Protein AF-A0AAP0P4Z5-F1 (afdb_monomer_lite)

Secondary structure (DSSP, 8-state):
--PPPTT--HHHHHHHHTSGGGSS---SHHHHHHHHHHHHHHHHHHHHHHHHHHHT-TT--HHHHHHHHHHHHHHHHHHHHHHHHHHHHHHT-HHHHHHHHHHHHHHHHHHHHHHHHHHHHTTS---SSSSSSS---

Sequence (137 aa):
MVQGDPQLHYNFCILALEGPASKNHVKDLQGLGLIAANLIKANASGTLSHIEKLLKQKRLEPFYKGCLLDCQELYLGAIDKVRNTIDAFNSKDYFSTNIQGSAVMDDSVTCEDGFKEKKVVASDGPDKYLVITKSRL

pLDDT: mean 83.54, std 19.25, range [34.53, 98.75]

Structure (mmCIF, N/CA/C/O backbone):
data_AF-A0AAP0P4Z5-F1
#
_entry.id   AF-A0AAP0P4Z5-F1
#
loop_
_atom_site.group_PDB
_atom_site.id
_atom_site.type_symbol
_atom_site.label_atom_id
_atom_site.label_alt_id
_atom_site.label_comp_id
_atom_site.label_asym_id
_atom_site.label_entity_id
_atom_site.label_seq_id
_atom_site.pdbx_PDB_ins_code
_atom_site.Cartn_x
_atom_site.Cartn_y
_atom_site.Cartn_z
_atom_site.occupancy
_atom_site.B_iso_or_equiv
_atom_site.auth_seq_id
_atom_site.auth_comp_id
_atom_site.auth_asym_id
_atom_site.auth_atom_id
_atom_site.pdbx_PDB_model_num
ATOM 1 N N . MET A 1 1 ? -3.418 25.019 -20.943 1.00 34.53 1 MET A N 1
ATOM 2 C CA . MET A 1 1 ? -2.668 25.065 -19.673 1.00 34.53 1 MET A CA 1
ATOM 3 C C . MET A 1 1 ? -3.012 23.785 -18.938 1.00 34.53 1 MET A C 1
ATOM 5 O O . MET A 1 1 ? -4.175 23.622 -18.602 1.00 34.53 1 MET A O 1
ATOM 9 N N . VAL A 1 2 ? -2.081 22.837 -18.808 1.00 43.41 2 VAL A N 1
ATOM 10 C CA . VAL A 1 2 ? -2.326 21.666 -17.953 1.00 43.41 2 VAL A CA 1
ATOM 11 C C . VAL A 1 2 ? -2.257 22.185 -16.526 1.00 43.41 2 VAL A C 1
ATOM 13 O O . VAL A 1 2 ? -1.201 22.610 -16.065 1.00 43.41 2 VAL A O 1
ATOM 16 N N . GLN A 1 3 ? -3.416 22.279 -15.889 1.00 47.91 3 GLN A N 1
ATOM 17 C CA . GLN A 1 3 ? -3.519 22.554 -14.466 1.00 47.91 3 GLN A CA 1
ATOM 18 C C . GLN A 1 3 ? -2.796 21.400 -13.760 1.00 47.91 3 GLN A C 1
ATOM 20 O O . GLN A 1 3 ? -3.085 20.240 -14.047 1.00 47.91 3 GLN A O 1
ATOM 25 N N . GLY A 1 4 ? -1.781 21.706 -12.947 1.00 57.25 4 GLY A N 1
ATOM 26 C CA . GLY A 1 4 ? -1.056 20.676 -12.204 1.00 57.25 4 GLY A CA 1
ATOM 27 C C . GLY A 1 4 ? -2.022 19.898 -11.316 1.00 57.25 4 GLY A C 1
ATOM 28 O O . GLY A 1 4 ? -2.960 20.486 -10.777 1.00 57.25 4 GLY A O 1
ATOM 29 N N . ASP A 1 5 ? -1.811 18.590 -11.195 1.00 61.34 5 ASP A N 1
ATOM 30 C CA . ASP A 1 5 ? -2.617 17.748 -10.317 1.00 61.34 5 ASP A CA 1
ATOM 31 C C . ASP A 1 5 ? -2.465 18.246 -8.865 1.00 61.34 5 ASP A C 1
ATOM 33 O O . ASP A 1 5 ? -1.344 18.250 -8.346 1.00 61.34 5 ASP A O 1
ATOM 37 N N . PRO A 1 6 ? -3.546 18.699 -8.199 1.00 70.19 6 PRO A N 1
ATOM 38 C CA . PRO A 1 6 ? -3.479 19.177 -6.820 1.00 70.19 6 PRO A CA 1
ATOM 39 C C . PRO A 1 6 ? -3.046 18.092 -5.822 1.00 70.19 6 PRO A C 1
ATOM 41 O O . PRO A 1 6 ? -2.651 18.434 -4.709 1.00 70.19 6 PRO A O 1
ATOM 44 N N . GLN A 1 7 ? -3.093 16.812 -6.203 1.00 67.00 7 GLN A N 1
ATOM 45 C CA . GLN A 1 7 ? -2.602 15.686 -5.406 1.00 67.00 7 GLN A CA 1
ATOM 46 C C . GLN A 1 7 ? -1.094 15.435 -5.605 1.00 67.00 7 GLN A C 1
ATOM 48 O O . GLN A 1 7 ? -0.474 14.697 -4.836 1.00 67.00 7 GLN A O 1
ATOM 53 N N . LEU A 1 8 ? -0.466 16.070 -6.603 1.00 75.75 8 LEU A N 1
ATOM 54 C CA . LEU A 1 8 ? 0.949 15.894 -6.912 1.00 75.75 8 LEU A CA 1
ATOM 55 C C . LEU A 1 8 ? 1.825 16.908 -6.164 1.00 75.75 8 LEU A C 1
ATOM 57 O O . LEU A 1 8 ? 2.057 18.039 -6.594 1.00 75.75 8 LEU A O 1
ATOM 61 N N . HIS A 1 9 ? 2.407 16.461 -5.054 1.00 86.44 9 HIS A N 1
ATOM 62 C CA . HIS A 1 9 ? 3.336 17.259 -4.258 1.00 86.44 9 HIS A CA 1
ATOM 63 C C . HIS A 1 9 ? 4.785 17.101 -4.749 1.00 86.44 9 HIS A C 1
ATOM 65 O O . HIS A 1 9 ? 5.529 16.248 -4.266 1.00 86.44 9 HIS A O 1
ATOM 71 N N . TYR A 1 10 ? 5.218 17.954 -5.686 1.00 85.62 10 TYR A N 1
ATOM 72 C CA . TYR A 1 10 ? 6.549 17.856 -6.315 1.00 85.62 10 TYR A CA 1
ATOM 73 C C . TYR A 1 10 ? 7.711 17.820 -5.307 1.00 85.62 10 TYR A C 1
ATOM 75 O O . TYR A 1 10 ? 8.555 16.931 -5.367 1.00 85.62 10 TYR A O 1
ATOM 83 N N . ASN A 1 11 ? 7.730 18.732 -4.330 1.00 88.31 11 ASN A N 1
ATOM 84 C CA . ASN A 1 11 ? 8.800 18.770 -3.324 1.00 88.31 11 ASN A CA 1
ATOM 85 C C . ASN A 1 11 ? 8.834 17.500 -2.466 1.00 88.31 11 ASN A C 1
ATOM 87 O O . ASN A 1 11 ? 9.908 17.019 -2.118 1.00 88.31 11 ASN A O 1
ATOM 91 N N . PHE A 1 12 ? 7.663 16.942 -2.146 1.00 88.31 12 PHE A N 1
ATOM 92 C CA . PHE A 1 12 ? 7.578 15.670 -1.437 1.00 88.31 12 PHE A CA 1
ATOM 93 C C . PHE A 1 12 ? 8.134 14.527 -2.292 1.00 88.31 12 PHE A C 1
ATOM 95 O O . PHE A 1 12 ? 8.908 13.722 -1.785 1.00 88.31 12 PHE A O 1
ATOM 102 N N . CYS A 1 13 ? 7.804 14.494 -3.588 1.00 88.69 13 CYS A N 1
ATOM 103 C CA . CYS A 1 13 ? 8.323 13.504 -4.531 1.00 88.69 13 CYS A CA 1
ATOM 104 C C . CYS A 1 13 ? 9.858 13.519 -4.576 1.00 88.69 13 CYS A C 1
ATOM 106 O O . CYS A 1 13 ? 10.481 12.475 -4.399 1.00 88.69 13 CYS A O 1
ATOM 108 N N . ILE A 1 14 ? 10.468 14.700 -4.719 1.00 87.38 14 ILE A N 1
ATOM 109 C CA . ILE A 1 14 ? 11.929 14.843 -4.722 1.00 87.38 14 ILE A CA 1
ATOM 110 C C . ILE A 1 14 ? 12.532 14.363 -3.399 1.00 87.38 14 ILE A C 1
ATOM 112 O O . ILE A 1 14 ? 13.398 13.496 -3.409 1.00 87.38 14 ILE A O 1
ATOM 116 N N . LEU A 1 15 ? 12.030 14.835 -2.254 1.00 88.19 15 LEU A N 1
ATOM 117 C CA . LEU A 1 15 ? 12.558 14.431 -0.945 1.00 88.19 15 LEU A CA 1
ATOM 118 C C . LEU A 1 15 ? 12.426 12.924 -0.686 1.00 88.19 15 LEU A C 1
ATOM 120 O O . LEU A 1 15 ? 13.331 12.311 -0.119 1.00 88.19 15 LEU A O 1
ATOM 124 N N . ALA A 1 16 ? 11.310 12.322 -1.095 1.00 87.38 16 ALA A N 1
ATOM 125 C CA . ALA A 1 16 ? 11.082 10.890 -0.961 1.00 87.38 16 ALA A CA 1
ATOM 126 C C . ALA A 1 16 ? 12.051 10.090 -1.847 1.00 87.38 16 ALA A C 1
ATOM 128 O O . ALA A 1 16 ? 12.648 9.113 -1.390 1.00 87.38 16 ALA A O 1
ATOM 129 N N . LEU A 1 17 ? 12.240 10.527 -3.096 1.00 85.75 17 LEU A N 1
ATOM 130 C CA . LEU A 1 17 ? 13.080 9.847 -4.077 1.00 85.75 17 LEU A CA 1
ATOM 131 C C . LEU A 1 17 ? 14.572 10.133 -3.923 1.00 85.75 17 LEU A C 1
ATOM 133 O O . LEU A 1 17 ? 15.348 9.333 -4.411 1.00 85.75 17 LEU A O 1
ATOM 137 N N . GLU A 1 18 ? 15.009 11.196 -3.251 1.00 81.88 18 GLU A N 1
ATOM 138 C CA . GLU A 1 18 ? 16.428 11.496 -2.966 1.00 81.88 18 GLU A CA 1
ATOM 139 C C . GLU A 1 18 ? 16.913 10.914 -1.623 1.00 81.88 18 GLU A C 1
ATOM 141 O O . GLU A 1 18 ? 18.059 11.107 -1.204 1.00 81.88 18 GLU A O 1
ATOM 146 N N . GLY A 1 19 ? 16.039 10.184 -0.924 1.00 71.75 19 GLY A N 1
ATOM 147 C CA . GLY A 1 19 ? 16.349 9.548 0.348 1.00 71.75 19 GLY A CA 1
ATOM 148 C C . GLY A 1 19 ? 17.438 8.462 0.262 1.00 71.75 19 GLY A C 1
ATOM 149 O O . GLY A 1 19 ? 17.923 8.100 -0.807 1.00 71.75 19 GLY A O 1
ATOM 150 N N . PRO A 1 20 ? 17.823 7.853 1.400 1.00 65.25 20 PRO A N 1
ATOM 151 C CA . PRO A 1 20 ? 18.871 6.827 1.453 1.00 65.25 20 PRO A CA 1
ATOM 152 C C . PRO A 1 20 ? 18.684 5.666 0.464 1.00 65.25 20 PRO A C 1
ATOM 154 O O . PRO A 1 20 ? 19.672 5.079 0.030 1.00 65.25 20 PRO A O 1
ATOM 157 N N . ALA A 1 21 ? 17.433 5.368 0.098 1.00 62.16 21 ALA A N 1
ATOM 158 C CA . ALA A 1 21 ? 17.055 4.319 -0.842 1.00 62.16 21 ALA A CA 1
ATOM 159 C C . ALA A 1 21 ? 17.503 4.572 -2.297 1.00 62.16 21 ALA A C 1
ATOM 161 O O . ALA A 1 21 ? 17.581 3.618 -3.065 1.00 62.16 21 ALA A O 1
ATOM 162 N N . SER A 1 22 ? 17.827 5.812 -2.680 1.00 61.59 22 SER A N 1
ATOM 163 C CA . SER A 1 22 ? 18.235 6.183 -4.047 1.00 61.59 22 SER A CA 1
ATOM 164 C C . SER A 1 22 ? 19.693 6.614 -4.182 1.00 61.59 22 SER A C 1
ATOM 166 O O . SER A 1 22 ? 20.151 6.897 -5.290 1.00 61.59 22 SER A O 1
ATOM 168 N N . LYS A 1 23 ? 20.452 6.618 -3.076 1.00 61.78 23 LYS A N 1
ATOM 169 C CA . LYS A 1 23 ? 21.858 7.065 -3.030 1.00 61.78 23 LYS A CA 1
ATOM 170 C C . LYS A 1 23 ? 22.792 6.311 -3.985 1.00 61.78 23 LYS A C 1
ATOM 172 O O . LYS A 1 23 ? 23.884 6.793 -4.261 1.00 61.78 23 LYS A O 1
ATOM 177 N N . ASN A 1 24 ? 22.362 5.166 -4.517 1.00 57.06 24 ASN A N 1
ATOM 178 C CA . ASN A 1 24 ? 23.079 4.412 -5.535 1.00 57.06 24 ASN A CA 1
ATOM 179 C C . ASN A 1 24 ? 22.332 4.499 -6.872 1.00 57.06 24 ASN A C 1
ATOM 181 O O . ASN A 1 24 ? 21.408 3.728 -7.107 1.00 57.06 24 ASN A O 1
ATOM 185 N N . HIS A 1 25 ? 22.752 5.444 -7.721 1.00 60.69 25 HIS A N 1
ATOM 186 C CA . HIS A 1 25 ? 22.477 5.554 -9.160 1.00 60.69 25 HIS A CA 1
ATOM 187 C C . HIS A 1 25 ? 21.296 4.731 -9.685 1.00 60.69 25 HIS A C 1
ATOM 189 O O . HIS A 1 25 ? 21.475 3.679 -10.303 1.00 60.69 25 HIS A O 1
ATOM 195 N N . VAL A 1 26 ? 20.091 5.259 -9.502 1.00 70.31 26 VAL A N 1
ATOM 196 C CA . VAL A 1 26 ? 18.943 4.828 -10.293 1.00 70.31 26 VAL A CA 1
ATOM 197 C C . VAL A 1 26 ? 19.217 5.214 -11.744 1.00 70.31 26 VAL A C 1
ATOM 199 O O . VAL A 1 26 ? 19.403 6.391 -12.045 1.00 70.31 26 VAL A O 1
ATOM 202 N N . LYS A 1 27 ? 19.334 4.224 -12.632 1.00 72.75 27 LYS A N 1
ATOM 203 C CA . LYS A 1 27 ? 19.771 4.447 -14.023 1.00 72.75 27 LYS A CA 1
ATOM 204 C C . LYS A 1 27 ? 18.610 4.632 -15.000 1.00 72.75 27 LYS A C 1
ATOM 206 O O . LYS A 1 27 ? 18.841 5.086 -16.116 1.00 72.75 27 LYS A O 1
ATOM 211 N N . ASP A 1 28 ? 17.389 4.282 -14.595 1.00 85.38 28 ASP A N 1
ATOM 212 C CA . ASP A 1 28 ? 16.203 4.280 -15.449 1.00 85.38 28 ASP A CA 1
ATOM 213 C C . ASP A 1 28 ? 14.897 4.546 -14.673 1.00 85.38 28 ASP A C 1
ATOM 215 O O . ASP A 1 28 ? 14.843 4.545 -13.441 1.00 85.38 28 ASP A O 1
ATOM 219 N N . LEU A 1 29 ? 13.817 4.796 -15.421 1.00 87.94 29 LEU A N 1
ATOM 220 C CA . LEU A 1 29 ? 12.481 5.052 -14.867 1.00 87.94 29 LEU A CA 1
ATOM 221 C C . LEU A 1 29 ? 11.925 3.850 -14.091 1.00 87.94 29 LEU A C 1
ATOM 223 O O . LEU A 1 29 ? 11.167 4.031 -13.140 1.00 87.94 29 LEU A O 1
ATOM 227 N N . GLN A 1 30 ? 12.313 2.631 -14.474 1.00 88.56 30 GLN A N 1
ATOM 228 C CA . GLN A 1 30 ? 11.879 1.408 -13.805 1.00 88.56 30 GLN A CA 1
ATOM 229 C C . GLN A 1 30 ? 12.420 1.356 -12.370 1.00 88.56 30 GLN A C 1
ATOM 231 O O . GLN A 1 30 ? 11.661 1.109 -11.433 1.00 88.56 30 GLN A O 1
ATOM 236 N N . GLY A 1 31 ? 13.705 1.661 -12.176 1.00 88.62 31 GLY A N 1
ATOM 237 C CA . GLY A 1 31 ? 14.309 1.745 -10.852 1.00 88.62 31 GLY A CA 1
ATOM 238 C C . GLY A 1 31 ? 13.677 2.833 -9.978 1.00 88.62 31 GLY A C 1
ATOM 239 O O . GLY A 1 31 ? 13.456 2.598 -8.789 1.00 88.62 31 GLY A O 1
ATOM 240 N N . LEU A 1 32 ? 13.312 3.987 -10.555 1.00 89.19 32 LEU A N 1
ATOM 241 C CA . LEU A 1 32 ? 12.598 5.042 -9.820 1.00 89.19 32 LEU A CA 1
ATOM 242 C C . LEU A 1 32 ? 11.212 4.562 -9.372 1.00 89.19 32 LEU A C 1
ATOM 244 O O . LEU A 1 32 ? 10.843 4.749 -8.212 1.00 89.19 32 LEU A O 1
ATOM 248 N N . GLY A 1 33 ? 10.473 3.894 -10.263 1.00 90.88 33 GLY A N 1
ATOM 249 C CA . GLY A 1 33 ? 9.166 3.313 -9.955 1.00 90.88 33 GLY A CA 1
ATOM 250 C C . GLY A 1 33 ? 9.228 2.265 -8.842 1.00 90.88 33 GLY A C 1
ATOM 251 O O . GLY A 1 33 ? 8.406 2.283 -7.927 1.00 90.88 33 GLY A O 1
ATOM 252 N N . LEU A 1 34 ? 10.249 1.404 -8.852 1.00 92.00 34 LEU A N 1
ATOM 253 C CA . LEU A 1 34 ? 10.469 0.409 -7.799 1.00 92.00 34 LEU A CA 1
ATOM 254 C C . LEU A 1 34 ? 10.822 1.045 -6.448 1.00 92.00 34 LEU A C 1
ATOM 256 O O . LEU A 1 34 ? 10.349 0.576 -5.411 1.00 92.00 34 LEU A O 1
ATOM 260 N N . ILE A 1 35 ? 11.625 2.112 -6.428 1.00 91.25 35 ILE A N 1
ATOM 261 C CA . ILE A 1 35 ? 11.905 2.858 -5.191 1.00 91.25 35 ILE A CA 1
ATOM 262 C C . ILE A 1 35 ? 10.616 3.469 -4.644 1.00 91.25 35 ILE A C 1
ATOM 264 O O . ILE A 1 35 ? 10.313 3.281 -3.465 1.00 91.25 35 ILE A O 1
ATOM 268 N N . ALA A 1 36 ? 9.827 4.126 -5.498 1.00 92.62 36 ALA A N 1
ATOM 269 C CA . ALA A 1 36 ? 8.541 4.692 -5.109 1.00 92.62 36 ALA A CA 1
ATOM 270 C C . ALA A 1 36 ? 7.600 3.619 -4.537 1.00 92.62 36 ALA A C 1
ATOM 272 O O . ALA A 1 36 ? 7.076 3.786 -3.437 1.00 92.62 36 ALA A O 1
ATOM 273 N N . ALA A 1 37 ? 7.448 2.477 -5.214 1.00 94.94 37 ALA A N 1
ATOM 274 C CA . ALA A 1 37 ? 6.599 1.381 -4.748 1.00 94.94 37 ALA A CA 1
ATOM 275 C C . ALA A 1 37 ? 7.050 0.829 -3.382 1.00 94.94 37 ALA A C 1
ATOM 277 O O . ALA A 1 37 ? 6.224 0.575 -2.504 1.00 94.94 37 ALA A O 1
ATOM 278 N N . ASN A 1 38 ? 8.359 0.703 -3.147 1.00 94.31 38 ASN A N 1
ATOM 279 C CA . ASN A 1 38 ? 8.880 0.271 -1.848 1.00 94.31 38 ASN A CA 1
ATOM 280 C C . ASN A 1 38 ? 8.634 1.300 -0.734 1.00 94.31 38 ASN A C 1
ATOM 282 O O . ASN A 1 38 ? 8.291 0.913 0.386 1.00 94.31 38 ASN A O 1
ATOM 286 N N . LEU A 1 39 ? 8.765 2.596 -1.029 1.00 94.56 39 LEU A N 1
ATOM 287 C CA . LEU A 1 39 ? 8.425 3.665 -0.084 1.00 94.56 39 LEU A CA 1
ATOM 288 C C . LEU A 1 39 ? 6.936 3.629 0.275 1.00 94.56 39 LEU A C 1
ATOM 290 O O . LEU A 1 39 ? 6.591 3.688 1.456 1.00 94.56 39 LEU A O 1
ATOM 294 N N . ILE A 1 40 ? 6.063 3.454 -0.721 1.00 95.81 40 ILE A N 1
ATOM 295 C CA . ILE A 1 40 ? 4.617 3.319 -0.513 1.00 95.81 40 ILE A CA 1
ATOM 296 C C . ILE A 1 40 ? 4.322 2.103 0.372 1.00 95.81 40 ILE A C 1
ATOM 298 O O . ILE A 1 40 ? 3.586 2.230 1.347 1.00 95.81 40 ILE A O 1
ATOM 302 N N . LYS A 1 41 ? 4.944 0.945 0.110 1.00 97.56 41 LYS A N 1
ATOM 303 C CA . LYS A 1 41 ? 4.775 -0.270 0.928 1.00 97.56 41 LYS A CA 1
ATOM 304 C C . LYS A 1 41 ? 5.146 -0.038 2.391 1.00 97.56 41 LYS A C 1
ATOM 306 O O . LYS A 1 41 ? 4.418 -0.465 3.291 1.00 97.56 41 LYS A O 1
ATOM 311 N N . ALA A 1 42 ? 6.286 0.615 2.625 1.00 96.75 42 ALA A N 1
ATOM 312 C CA . ALA A 1 42 ? 6.762 0.935 3.964 1.00 96.75 42 ALA A CA 1
ATOM 313 C C . ALA A 1 42 ? 5.794 1.885 4.681 1.00 96.75 42 ALA A C 1
ATOM 315 O O . ALA A 1 42 ? 5.430 1.630 5.830 1.00 96.75 42 ALA A O 1
ATOM 316 N N . ASN A 1 43 ? 5.324 2.925 3.988 1.00 96.62 43 ASN A N 1
ATOM 317 C CA . ASN A 1 43 ? 4.369 3.876 4.543 1.00 96.62 43 ASN A CA 1
ATOM 318 C C . ASN A 1 43 ? 3.016 3.213 4.849 1.00 96.62 43 ASN A C 1
ATOM 320 O O . ASN A 1 43 ? 2.518 3.342 5.960 1.00 96.62 43 ASN A O 1
ATOM 324 N N . ALA A 1 44 ? 2.470 2.418 3.922 1.00 98.12 44 ALA A N 1
ATOM 325 C CA . ALA A 1 44 ? 1.217 1.685 4.112 1.00 98.12 44 ALA A CA 1
ATOM 326 C C . ALA A 1 44 ? 1.286 0.719 5.307 1.00 98.12 44 ALA A C 1
ATOM 328 O O . ALA A 1 44 ? 0.378 0.681 6.134 1.00 98.12 44 ALA A O 1
ATOM 329 N N . SER A 1 45 ? 2.403 -0.001 5.459 1.00 98.44 45 SER A N 1
ATOM 330 C CA . SER A 1 45 ? 2.635 -0.884 6.613 1.00 98.44 45 SER A CA 1
ATOM 331 C C . SER A 1 45 ? 2.758 -0.102 7.929 1.00 98.44 45 SER A C 1
ATOM 333 O O . SER A 1 45 ? 2.267 -0.541 8.974 1.00 98.44 45 SER A O 1
ATOM 335 N N . GLY A 1 46 ? 3.399 1.070 7.885 1.00 98.50 46 GLY A N 1
ATOM 336 C CA . GLY A 1 46 ? 3.490 1.994 9.014 1.00 98.50 46 GLY A CA 1
ATOM 337 C C . GLY A 1 46 ? 2.121 2.523 9.442 1.00 98.50 46 GLY A C 1
ATOM 338 O O . GLY A 1 46 ? 1.799 2.487 10.633 1.00 98.50 46 GLY A O 1
ATOM 339 N N . THR A 1 47 ? 1.293 2.940 8.482 1.00 98.44 47 THR A N 1
ATOM 340 C CA . THR A 1 47 ? -0.075 3.406 8.726 1.00 98.44 47 THR A CA 1
ATOM 341 C C . THR A 1 47 ? -0.957 2.294 9.279 1.00 98.44 47 THR A C 1
ATOM 343 O O . THR A 1 47 ? -1.608 2.509 10.298 1.00 98.44 47 THR A O 1
ATOM 346 N N . LEU A 1 48 ? -0.909 1.084 8.711 1.00 98.69 48 LEU A N 1
ATOM 347 C CA . LEU A 1 48 ? -1.625 -0.077 9.250 1.00 98.69 48 LEU A CA 1
ATOM 348 C C . LEU A 1 48 ? -1.249 -0.333 10.718 1.00 98.69 48 LEU A C 1
ATOM 350 O O . LEU A 1 48 ? -2.114 -0.439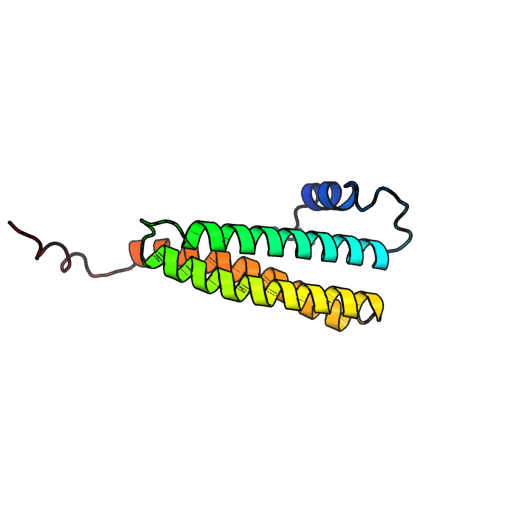 11.586 1.00 98.69 48 LEU A O 1
ATOM 354 N N . SER A 1 49 ? 0.051 -0.328 11.023 1.00 98.62 49 SER A N 1
ATOM 355 C CA . SER A 1 49 ? 0.542 -0.490 12.398 1.00 98.62 49 SER A CA 1
ATOM 356 C C . SER A 1 49 ? 0.059 0.629 13.330 1.00 98.62 49 SER A C 1
ATOM 358 O O . SER A 1 49 ? -0.118 0.417 14.532 1.00 98.62 49 SER A O 1
ATOM 360 N N . HIS A 1 50 ? -0.112 1.847 12.811 1.00 98.44 50 HIS A N 1
ATOM 361 C CA . HIS A 1 50 ? -0.654 2.970 13.568 1.00 98.44 50 HIS A CA 1
ATOM 362 C C . HIS A 1 50 ? -2.154 2.795 13.838 1.00 98.44 50 HIS A C 1
ATOM 364 O O . HIS A 1 50 ? -2.572 2.918 14.991 1.00 98.44 50 HIS A O 1
ATOM 370 N N . ILE A 1 51 ? -2.935 2.418 12.823 1.00 98.38 51 ILE A N 1
ATOM 371 C CA . ILE A 1 51 ? -4.367 2.101 12.933 1.00 98.38 51 ILE A CA 1
ATOM 372 C C . ILE A 1 51 ? -4.595 1.030 14.007 1.00 98.38 51 ILE A C 1
ATOM 374 O O . ILE A 1 51 ? -5.385 1.227 14.930 1.00 98.38 51 ILE A O 1
ATOM 378 N N . GLU A 1 52 ? -3.832 -0.063 13.973 1.00 97.94 52 GLU A N 1
ATOM 379 C CA . GLU A 1 52 ? -3.924 -1.140 14.966 1.00 97.94 52 GLU A CA 1
ATOM 380 C C . GLU A 1 52 ? -3.620 -0.677 16.397 1.00 97.94 52 GLU A C 1
ATOM 382 O O . GLU A 1 52 ? -4.183 -1.201 17.363 1.00 97.94 52 GLU A O 1
ATOM 387 N N . LYS A 1 53 ? -2.721 0.300 16.567 1.00 97.88 53 LYS A N 1
ATOM 388 C CA . LYS A 1 53 ? -2.445 0.906 17.878 1.00 97.88 53 LYS A CA 1
ATOM 389 C C . LYS A 1 53 ? -3.613 1.768 18.347 1.00 97.88 53 LYS A C 1
ATOM 391 O O . LYS A 1 53 ? -3.958 1.704 19.527 1.00 97.88 53 LYS A O 1
ATOM 396 N N . LEU A 1 54 ? -4.228 2.542 17.452 1.00 97.31 54 LEU A N 1
ATOM 397 C CA . LEU A 1 54 ? -5.404 3.357 17.766 1.00 97.31 54 LEU A CA 1
ATOM 398 C C . LEU A 1 54 ? -6.601 2.481 18.162 1.00 97.31 54 LEU A C 1
ATOM 400 O O . LEU A 1 54 ? -7.247 2.751 19.173 1.00 97.31 54 LEU A O 1
ATOM 404 N N . LEU A 1 55 ? -6.832 1.374 17.452 1.00 97.31 55 LEU A N 1
ATOM 405 C CA . LEU A 1 55 ? -7.910 0.420 17.745 1.00 97.31 55 LEU A CA 1
ATOM 406 C C . LEU A 1 55 ? -7.796 -0.242 19.131 1.00 97.31 55 LEU A C 1
ATOM 408 O O . LEU A 1 55 ? -8.799 -0.686 19.688 1.00 97.31 55 LEU A O 1
ATOM 412 N N . LYS A 1 56 ? -6.594 -0.287 19.720 1.00 95.94 56 LYS A N 1
ATOM 413 C CA . LYS A 1 56 ? -6.352 -0.823 21.074 1.00 95.94 56 LYS A CA 1
ATOM 414 C C . LYS A 1 56 ? -6.668 0.180 22.192 1.00 95.94 56 LYS A C 1
ATOM 416 O O . LYS A 1 56 ? -6.603 -0.180 23.370 1.00 95.94 56 LYS A O 1
ATOM 421 N N . GLN A 1 57 ? -6.987 1.434 21.871 1.00 93.12 57 GLN A N 1
ATOM 422 C CA . GLN A 1 57 ? -7.299 2.450 22.876 1.00 93.12 57 GLN A CA 1
ATOM 423 C C . GLN A 1 57 ? -8.658 2.182 23.543 1.00 93.12 57 GLN A C 1
ATOM 425 O O . GLN A 1 57 ? -9.660 1.911 22.890 1.00 93.12 57 GLN A O 1
ATOM 430 N N . LYS A 1 58 ? -8.711 2.306 24.877 1.00 81.06 58 LYS A N 1
ATOM 431 C CA . LYS A 1 58 ? -9.899 1.952 25.682 1.00 81.06 58 LYS A CA 1
ATOM 432 C C . LYS A 1 58 ? -11.110 2.879 25.496 1.00 81.06 58 LYS A C 1
ATOM 434 O O . LYS A 1 58 ? -12.202 2.519 25.917 1.00 81.06 58 LYS A O 1
ATOM 439 N N . ARG A 1 59 ? -10.923 4.085 24.952 1.00 87.81 59 ARG A N 1
ATOM 440 C CA . ARG A 1 59 ? -11.954 5.139 24.872 1.00 87.81 59 ARG A CA 1
ATOM 441 C C . ARG A 1 59 ? -12.065 5.710 23.460 1.00 87.81 59 ARG A C 1
ATOM 443 O O . ARG A 1 59 ? -11.905 6.907 23.256 1.00 87.81 59 ARG A O 1
ATOM 450 N N . LEU A 1 60 ? -12.303 4.834 22.493 1.00 90.88 60 LEU A N 1
ATOM 451 C CA . LEU A 1 60 ? -12.523 5.217 21.104 1.00 90.88 60 LEU A CA 1
ATOM 452 C C . LEU A 1 60 ? -14.030 5.308 20.834 1.00 90.88 60 LEU A C 1
ATOM 454 O O . LEU A 1 60 ? -14.748 4.342 21.099 1.00 90.88 60 LEU A O 1
ATOM 458 N N . GLU A 1 61 ? -14.518 6.453 20.342 1.00 93.00 61 GLU A N 1
ATOM 459 C CA . GLU A 1 61 ? -15.938 6.562 19.980 1.00 93.00 61 GLU A CA 1
ATOM 460 C C . GLU A 1 61 ? -16.303 5.538 18.893 1.00 93.00 61 GLU A C 1
ATOM 462 O O . GLU A 1 61 ? -15.493 5.309 17.989 1.00 93.00 61 GLU A O 1
ATOM 467 N N . PRO A 1 62 ? -17.527 4.972 18.918 1.00 93.38 62 PRO A N 1
ATOM 468 C CA . PRO A 1 62 ? -17.956 3.961 17.952 1.00 93.38 62 PRO A CA 1
ATOM 469 C C . PRO A 1 62 ? -17.765 4.374 16.490 1.00 93.38 62 PRO A C 1
ATOM 471 O O . PRO A 1 62 ? -17.300 3.561 15.699 1.00 93.38 62 PRO A O 1
ATOM 474 N N . PHE A 1 63 ? -18.046 5.640 16.158 1.00 92.44 63 PHE A N 1
ATOM 475 C CA . PHE A 1 63 ? -17.832 6.182 14.814 1.00 92.44 63 PHE A CA 1
ATOM 476 C C . PHE A 1 63 ? 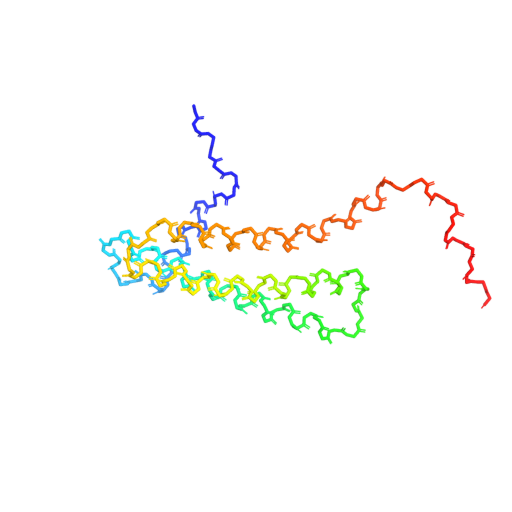-16.368 6.037 14.371 1.00 92.44 63 PHE A C 1
ATOM 478 O O . PHE A 1 63 ? -16.086 5.396 13.367 1.00 92.44 63 PHE A O 1
ATOM 485 N N . TYR A 1 64 ? -15.420 6.556 15.161 1.00 94.50 64 TYR A N 1
ATOM 486 C CA . TYR A 1 64 ? -13.996 6.489 14.815 1.00 94.50 64 TYR A CA 1
ATOM 487 C C . TYR A 1 64 ? -13.462 5.059 14.825 1.00 94.50 64 TYR A C 1
ATOM 489 O O . TYR A 1 64 ? -12.551 4.743 14.067 1.00 94.50 64 TYR A O 1
ATOM 497 N N . LYS A 1 65 ? -14.026 4.186 15.669 1.00 95.75 65 LYS A N 1
ATOM 498 C CA . LYS A 1 65 ? -13.698 2.761 15.653 1.00 95.75 65 LYS A CA 1
ATOM 499 C C . LYS A 1 65 ? -14.117 2.099 14.341 1.00 95.75 65 LYS A C 1
ATOM 501 O O . LYS A 1 65 ? -13.330 1.319 13.823 1.00 95.75 65 LYS A O 1
ATOM 506 N N . GLY A 1 66 ? -15.307 2.417 13.826 1.00 95.69 66 GLY A N 1
ATOM 507 C CA . GLY A 1 66 ? -15.767 1.966 12.511 1.00 95.69 66 GLY A CA 1
ATOM 508 C C . GLY A 1 66 ? -14.804 2.402 11.411 1.00 95.69 66 GLY A C 1
ATOM 509 O O . GLY A 1 66 ? -14.181 1.548 10.793 1.00 95.69 66 GLY A O 1
ATOM 510 N N . CYS A 1 67 ? -14.549 3.712 11.298 1.00 97.50 67 CYS A N 1
ATOM 511 C CA . CYS A 1 67 ? -13.622 4.246 10.293 1.00 97.50 67 CYS A CA 1
ATOM 512 C C . CYS A 1 67 ? -12.233 3.593 10.365 1.00 97.50 67 CYS A C 1
ATOM 514 O O . CYS A 1 67 ? -11.638 3.275 9.345 1.00 97.50 67 CYS A O 1
ATOM 516 N N . LEU A 1 68 ? -11.701 3.369 11.573 1.00 98.25 68 LEU A N 1
ATOM 517 C CA . LEU A 1 68 ? -10.394 2.731 11.742 1.00 98.25 68 LEU A CA 1
ATOM 518 C C . LEU A 1 68 ? -10.386 1.250 11.340 1.00 98.25 68 LEU A C 1
ATOM 520 O O . LEU A 1 68 ? -9.352 0.777 10.879 1.00 98.25 68 LEU A O 1
ATOM 524 N N . LEU A 1 69 ? -11.492 0.519 11.508 1.00 98.19 69 LEU A N 1
ATOM 525 C CA . LEU A 1 69 ? -11.612 -0.860 11.022 1.00 98.19 69 LEU A CA 1
ATOM 526 C C . LEU A 1 69 ? -11.691 -0.897 9.492 1.00 98.19 69 LEU A C 1
ATOM 528 O O . LEU A 1 69 ? -10.978 -1.688 8.880 1.00 98.19 69 LEU A O 1
ATOM 532 N N . ASP A 1 70 ? -12.453 0.009 8.881 1.00 98.12 70 ASP A N 1
ATOM 533 C CA . ASP A 1 70 ? -12.536 0.120 7.420 1.00 98.12 70 ASP A CA 1
ATOM 534 C C . ASP A 1 70 ? -11.164 0.486 6.830 1.00 98.12 70 ASP A C 1
ATOM 536 O O . ASP A 1 70 ? -10.661 -0.162 5.913 1.00 98.12 70 ASP A O 1
ATOM 540 N N . CYS A 1 71 ? -10.478 1.460 7.435 1.00 98.62 71 CYS A N 1
ATOM 541 C CA . CYS A 1 71 ? -9.103 1.797 7.080 1.00 98.62 71 CYS A CA 1
ATOM 542 C C . CYS A 1 71 ? -8.138 0.623 7.268 1.00 98.62 71 CYS A C 1
ATOM 544 O O . CYS A 1 71 ? -7.206 0.475 6.482 1.00 98.62 71 CYS A O 1
ATOM 546 N N . GLN A 1 72 ? -8.319 -0.211 8.296 1.00 98.62 72 GLN A N 1
ATOM 547 C CA . GLN A 1 72 ? -7.480 -1.393 8.493 1.00 98.62 72 GLN A CA 1
ATOM 548 C C . GLN A 1 72 ? -7.599 -2.353 7.302 1.00 98.62 72 GLN A C 1
ATOM 550 O O . GLN A 1 72 ? -6.577 -2.813 6.791 1.00 98.62 72 GLN A O 1
ATOM 555 N N . GLU A 1 73 ? -8.822 -2.630 6.844 1.00 98.62 73 GLU A N 1
ATOM 556 C CA . GLU A 1 73 ? -9.082 -3.480 5.679 1.00 98.62 73 GLU A CA 1
ATOM 557 C C . GLU A 1 73 ? -8.497 -2.874 4.397 1.00 98.62 73 GLU A C 1
ATOM 559 O O . GLU A 1 73 ? -7.760 -3.548 3.671 1.00 98.62 73 GLU A O 1
ATOM 564 N N . LEU A 1 74 ? -8.736 -1.579 4.168 1.00 98.75 74 LEU A N 1
ATOM 565 C CA . LEU A 1 74 ? -8.199 -0.853 3.018 1.00 98.75 74 LEU A CA 1
ATOM 566 C C . LEU A 1 74 ? -6.669 -0.885 2.990 1.00 98.75 74 LEU A C 1
ATOM 568 O O . LEU A 1 74 ? -6.086 -1.175 1.951 1.00 98.75 74 LEU A O 1
ATOM 572 N N . TYR A 1 75 ? -5.992 -0.661 4.120 1.00 98.62 75 TYR A N 1
ATOM 573 C CA . TYR A 1 75 ? -4.528 -0.690 4.166 1.00 98.62 75 TYR A CA 1
ATOM 574 C C . TYR A 1 75 ? -3.940 -2.102 4.040 1.00 98.62 75 TYR A C 1
ATOM 576 O O . TYR A 1 75 ? -2.850 -2.245 3.482 1.00 98.62 75 TYR A O 1
ATOM 584 N N . LEU A 1 76 ? -4.634 -3.148 4.501 1.00 98.56 76 LEU A N 1
ATOM 585 C CA . LEU A 1 76 ? -4.247 -4.533 4.204 1.00 98.56 76 LEU A CA 1
ATOM 586 C C . LEU A 1 76 ? -4.298 -4.792 2.690 1.00 98.56 76 LEU A C 1
ATOM 588 O O . LEU A 1 76 ? -3.306 -5.246 2.116 1.00 98.56 76 LEU A O 1
ATOM 592 N N . GLY A 1 77 ? -5.403 -4.410 2.040 1.00 98.25 77 GLY A N 1
ATOM 593 C CA . GLY A 1 77 ? -5.559 -4.503 0.587 1.00 98.25 77 GLY A CA 1
ATOM 594 C C . GLY A 1 77 ? -4.541 -3.655 -0.182 1.00 98.25 77 GLY A C 1
ATOM 595 O O . GLY A 1 77 ? -3.961 -4.124 -1.163 1.00 98.25 77 GLY A O 1
ATOM 596 N N . ALA A 1 78 ? -4.251 -2.443 0.291 1.00 98.31 78 ALA A N 1
ATOM 597 C CA . ALA A 1 78 ? -3.255 -1.556 -0.295 1.00 98.31 78 ALA A CA 1
ATOM 598 C C . ALA A 1 78 ? -1.861 -2.192 -0.281 1.00 98.31 78 ALA A C 1
ATOM 600 O O . ALA A 1 78 ? -1.148 -2.138 -1.279 1.00 98.31 78 ALA A O 1
ATOM 601 N N . ILE A 1 79 ? -1.458 -2.844 0.816 1.00 98.69 79 ILE A N 1
ATOM 602 C CA . ILE A 1 79 ? -0.153 -3.516 0.890 1.00 98.69 79 ILE A CA 1
ATOM 603 C C . ILE A 1 79 ? -0.059 -4.641 -0.153 1.00 98.69 79 ILE A C 1
ATOM 605 O O . ILE A 1 79 ? 0.991 -4.786 -0.787 1.00 98.69 79 ILE A O 1
ATOM 609 N N . ASP A 1 80 ? -1.130 -5.408 -0.364 1.00 98.38 80 ASP A N 1
ATOM 610 C CA . ASP A 1 80 ? -1.174 -6.445 -1.402 1.00 98.38 80 ASP A CA 1
ATOM 611 C C . ASP A 1 80 ? -1.110 -5.850 -2.813 1.00 98.38 80 ASP A C 1
ATOM 613 O O . ASP A 1 80 ? -0.307 -6.295 -3.635 1.00 98.38 80 ASP A O 1
ATOM 617 N N . LYS A 1 81 ? -1.852 -4.772 -3.078 1.00 98.56 81 LYS A N 1
ATOM 618 C CA . LYS A 1 81 ? -1.783 -4.039 -4.351 1.00 98.56 81 LYS A CA 1
ATOM 619 C C . LYS A 1 81 ? -0.382 -3.484 -4.611 1.00 98.56 81 LYS A C 1
ATOM 621 O O . LYS A 1 81 ? 0.123 -3.614 -5.719 1.00 98.56 81 LYS A O 1
ATOM 626 N N . VAL A 1 82 ? 0.310 -2.950 -3.599 1.00 98.19 82 VAL A N 1
ATOM 627 C CA . VAL A 1 82 ? 1.702 -2.489 -3.756 1.00 98.19 82 VAL A CA 1
ATOM 628 C C . VAL A 1 82 ? 2.652 -3.648 -4.076 1.00 98.19 82 VAL A C 1
ATOM 630 O O . VAL A 1 82 ? 3.572 -3.468 -4.874 1.00 98.19 82 VAL A O 1
ATOM 633 N N . ARG A 1 83 ? 2.451 -4.840 -3.494 1.00 98.12 83 ARG A N 1
ATOM 634 C CA . ARG A 1 83 ? 3.224 -6.038 -3.878 1.00 98.12 83 ARG A CA 1
ATOM 635 C C . ARG A 1 83 ? 3.006 -6.360 -5.359 1.00 98.12 83 ARG A C 1
ATOM 637 O O . ARG A 1 83 ? 3.987 -6.485 -6.085 1.00 98.12 83 ARG A O 1
ATOM 644 N N . ASN A 1 84 ? 1.755 -6.347 -5.820 1.00 98.00 84 ASN A N 1
ATOM 645 C CA . ASN A 1 84 ? 1.426 -6.548 -7.234 1.00 98.00 84 ASN A CA 1
ATOM 646 C C . ASN A 1 84 ? 2.046 -5.465 -8.135 1.00 98.00 84 ASN A C 1
ATOM 648 O O . ASN A 1 84 ? 2.550 -5.776 -9.210 1.00 98.00 84 ASN A O 1
ATOM 652 N N . THR A 1 85 ? 2.067 -4.202 -7.696 1.00 97.12 85 THR A N 1
ATOM 653 C CA . THR A 1 85 ? 2.735 -3.097 -8.405 1.00 97.12 85 THR A CA 1
ATOM 654 C C . THR A 1 85 ? 4.228 -3.370 -8.593 1.00 97.12 85 THR A C 1
ATOM 656 O O . THR A 1 85 ? 4.760 -3.137 -9.678 1.00 97.12 85 THR A O 1
ATOM 659 N N . ILE A 1 86 ? 4.911 -3.880 -7.561 1.00 96.94 86 ILE A N 1
ATOM 660 C CA . ILE A 1 86 ? 6.336 -4.243 -7.622 1.00 96.94 86 ILE A CA 1
ATOM 661 C C . ILE A 1 86 ? 6.561 -5.392 -8.616 1.00 96.94 86 ILE A C 1
ATOM 663 O O . ILE A 1 86 ? 7.462 -5.310 -9.452 1.00 96.94 86 ILE A O 1
ATOM 667 N N . ASP A 1 87 ? 5.729 -6.432 -8.571 1.00 97.12 87 ASP A N 1
ATOM 668 C CA . ASP A 1 87 ? 5.828 -7.581 -9.480 1.00 97.12 87 ASP A CA 1
ATOM 669 C C . ASP A 1 87 ? 5.549 -7.184 -10.943 1.00 97.12 87 ASP A C 1
ATOM 671 O O . ASP A 1 87 ? 6.266 -7.596 -11.864 1.00 97.12 87 ASP A O 1
ATOM 675 N N . ALA A 1 88 ? 4.572 -6.301 -11.164 1.00 95.94 88 ALA A N 1
ATOM 676 C CA . ALA A 1 88 ? 4.271 -5.714 -12.468 1.00 95.94 88 ALA A CA 1
ATOM 677 C C . ALA A 1 88 ? 5.437 -4.854 -12.994 1.00 95.94 88 ALA A C 1
ATOM 679 O O . ALA A 1 88 ? 5.839 -4.991 -14.150 1.00 95.94 88 ALA A O 1
ATOM 680 N N . PHE A 1 89 ? 6.075 -4.044 -12.137 1.00 92.19 89 PHE A N 1
ATOM 681 C CA . PHE A 1 89 ? 7.284 -3.307 -12.519 1.00 92.19 89 PHE A CA 1
ATOM 682 C C . PHE A 1 89 ? 8.421 -4.248 -12.925 1.00 92.19 89 PHE A C 1
ATOM 684 O O . PHE A 1 89 ? 9.084 -3.993 -13.929 1.00 92.19 89 PHE A O 1
ATOM 691 N N . ASN A 1 90 ? 8.654 -5.334 -12.185 1.00 93.00 90 ASN A N 1
ATOM 692 C CA . ASN A 1 90 ? 9.711 -6.304 -12.494 1.00 93.00 90 ASN A CA 1
ATOM 693 C C . ASN A 1 90 ? 9.472 -7.025 -13.831 1.00 93.00 90 ASN A C 1
ATOM 695 O O . ASN A 1 90 ? 10.424 -7.300 -14.562 1.00 93.00 90 ASN A O 1
ATOM 699 N N . SER A 1 91 ? 8.208 -7.277 -14.177 1.00 95.81 91 SER A N 1
ATOM 700 C CA . SER A 1 91 ? 7.796 -7.873 -15.456 1.00 95.81 91 SER A CA 1
ATOM 701 C C . SER A 1 91 ? 7.599 -6.856 -16.589 1.00 95.81 91 SER A C 1
ATOM 703 O O . SER A 1 91 ? 7.344 -7.255 -17.723 1.00 95.81 91 SER A O 1
ATOM 705 N N . LYS A 1 92 ? 7.783 -5.556 -16.314 1.00 94.81 92 LYS A N 1
ATOM 706 C CA . LYS A 1 92 ? 7.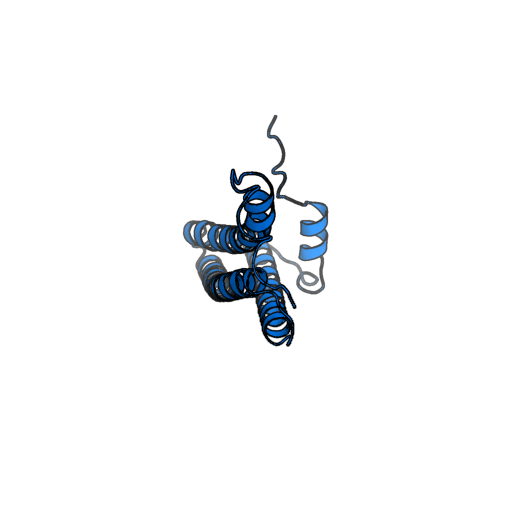552 -4.436 -17.246 1.00 94.81 92 LYS A CA 1
ATOM 707 C C . LYS A 1 92 ? 6.102 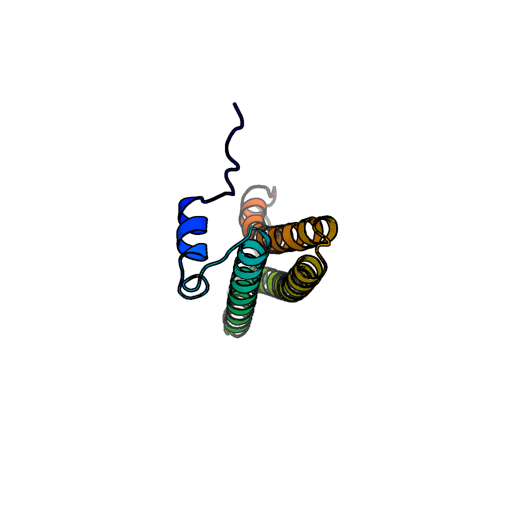-4.334 -17.739 1.00 94.81 92 LYS A C 1
ATOM 709 O O . LYS A 1 92 ? 5.847 -3.738 -18.786 1.00 94.81 92 LYS A O 1
ATOM 714 N N . ASP A 1 93 ? 5.152 -4.874 -16.981 1.00 97.06 93 ASP A N 1
ATOM 715 C CA . ASP A 1 93 ? 3.720 -4.709 -17.221 1.00 97.06 93 ASP A CA 1
ATOM 716 C C . ASP A 1 93 ? 3.237 -3.371 -16.644 1.00 97.06 93 ASP A C 1
ATOM 718 O O . ASP A 1 93 ? 2.620 -3.285 -15.581 1.00 97.06 93 ASP A O 1
ATOM 722 N N . TYR A 1 94 ? 3.541 -2.292 -17.363 1.00 94.75 94 TYR A N 1
ATOM 723 C CA . TYR A 1 94 ? 3.219 -0.938 -16.915 1.00 94.75 94 TYR A CA 1
ATOM 724 C C . TYR A 1 94 ? 1.715 -0.646 -16.874 1.00 94.75 94 TYR A C 1
ATOM 726 O O . TYR A 1 94 ? 1.287 0.256 -16.153 1.00 94.75 94 TYR A O 1
ATOM 734 N N . PHE A 1 95 ? 0.907 -1.403 -17.621 1.00 96.88 95 PHE A N 1
ATOM 735 C CA . PHE A 1 95 ? -0.546 -1.286 -17.564 1.00 96.88 95 PHE A CA 1
ATOM 736 C C . PHE A 1 95 ? -1.060 -1.772 -16.207 1.00 96.88 95 PHE A C 1
ATOM 738 O O . PHE A 1 95 ? -1.752 -1.027 -15.509 1.00 96.88 95 PHE A O 1
ATOM 745 N N . SER A 1 96 ? -0.642 -2.970 -15.787 1.00 96.81 96 SER A N 1
ATOM 746 C CA . SER A 1 96 ? -0.973 -3.490 -14.459 1.00 96.81 96 SER A CA 1
ATOM 747 C C . SER A 1 96 ? -0.359 -2.646 -13.346 1.00 96.81 96 SER A C 1
ATOM 749 O O . SER A 1 96 ? -1.041 -2.367 -12.362 1.00 96.81 96 SER A O 1
ATOM 751 N N . THR A 1 97 ? 0.879 -2.165 -13.506 1.00 96.06 97 THR A N 1
ATOM 752 C CA . THR A 1 97 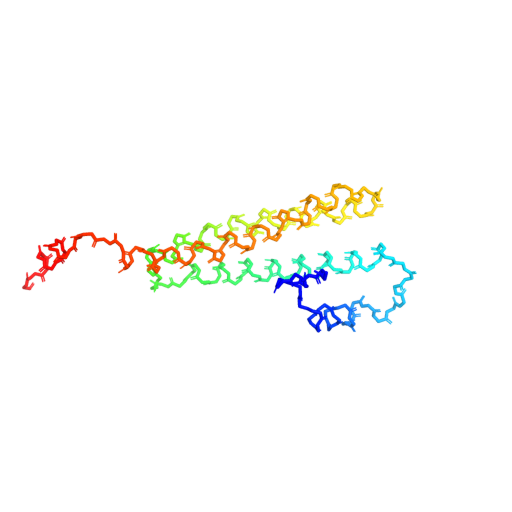? 1.499 -1.216 -12.567 1.00 96.06 97 THR A CA 1
ATOM 753 C C . THR A 1 97 ? 0.621 0.014 -12.345 1.00 96.06 97 THR A C 1
ATOM 755 O O . THR A 1 97 ? 0.411 0.403 -11.198 1.00 96.06 97 THR A O 1
ATOM 758 N N . ASN A 1 98 ? 0.104 0.624 -13.416 1.00 95.94 98 ASN A N 1
ATOM 759 C CA . ASN A 1 98 ? -0.745 1.808 -13.311 1.00 95.94 98 ASN A CA 1
ATOM 760 C C . ASN A 1 98 ? -2.054 1.492 -12.575 1.00 95.94 98 ASN A C 1
ATOM 762 O O . ASN A 1 98 ? -2.415 2.204 -11.647 1.00 95.94 98 ASN A O 1
ATOM 766 N N . ILE A 1 99 ? -2.724 0.388 -12.927 1.00 97.88 99 ILE A N 1
ATOM 767 C CA . ILE A 1 99 ? -3.973 -0.029 -12.269 1.00 97.88 99 ILE A CA 1
ATOM 768 C C . ILE A 1 99 ? -3.758 -0.282 -10.774 1.00 97.88 99 ILE A C 1
ATOM 770 O O . ILE A 1 99 ? -4.492 0.251 -9.943 1.00 97.88 99 ILE A O 1
ATOM 774 N N . GLN A 1 100 ? -2.758 -1.092 -10.422 1.00 97.81 100 GLN A N 1
ATOM 775 C CA . GLN A 1 100 ? -2.495 -1.453 -9.029 1.00 97.81 100 GLN A CA 1
ATOM 776 C C . GLN A 1 100 ? -2.017 -0.235 -8.227 1.00 97.81 100 GLN A C 1
ATOM 778 O O . GLN A 1 100 ? -2.459 -0.036 -7.099 1.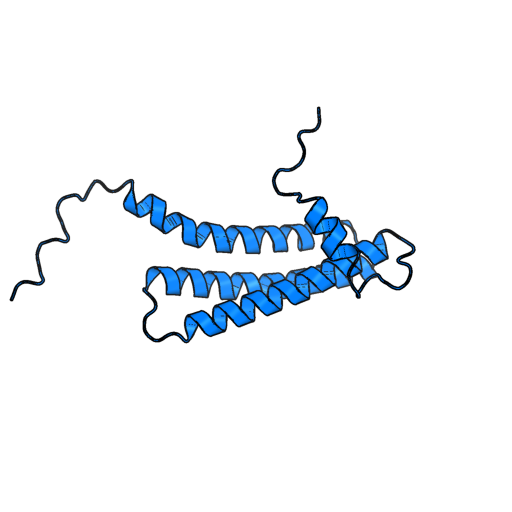00 97.81 100 GLN A O 1
ATOM 783 N N . GLY A 1 101 ? -1.170 0.616 -8.816 1.00 95.12 101 GLY A N 1
ATOM 784 C CA . GLY A 1 101 ? -0.713 1.863 -8.204 1.00 95.12 101 GLY A CA 1
ATOM 785 C C . GLY A 1 101 ? -1.852 2.847 -7.929 1.00 95.12 101 GLY A C 1
ATOM 786 O O . GLY A 1 101 ? -1.933 3.377 -6.823 1.00 95.12 101 GLY A O 1
ATOM 787 N N . SER A 1 102 ? -2.763 3.048 -8.886 1.00 95.44 102 SER A N 1
ATOM 788 C CA . SER A 1 102 ? -3.962 3.875 -8.693 1.00 95.44 102 SER A CA 1
ATOM 789 C C . SER A 1 102 ? -4.867 3.326 -7.598 1.00 95.44 102 SER A C 1
ATOM 791 O O . SER A 1 102 ? -5.263 4.079 -6.715 1.00 95.44 102 SER A O 1
ATOM 793 N N . ALA A 1 103 ? -5.098 2.012 -7.574 1.00 97.38 103 ALA A N 1
ATOM 794 C CA . ALA A 1 103 ? -5.931 1.390 -6.549 1.00 97.38 103 ALA A CA 1
ATOM 795 C C . ALA A 1 103 ? -5.378 1.582 -5.121 1.00 97.38 103 ALA A C 1
ATOM 797 O O . ALA A 1 103 ? -6.148 1.658 -4.169 1.00 97.38 103 ALA A O 1
ATOM 798 N N . VAL A 1 104 ? -4.054 1.691 -4.952 1.00 97.44 104 VAL A N 1
ATOM 799 C CA . VAL A 1 104 ? -3.439 2.027 -3.653 1.00 97.44 104 VAL A CA 1
ATOM 800 C C . VAL A 1 104 ? -3.751 3.467 -3.240 1.00 97.44 104 VAL A C 1
ATOM 802 O O . VAL A 1 104 ? -3.998 3.728 -2.062 1.00 97.44 104 VAL A O 1
ATOM 805 N N . MET A 1 105 ? -3.730 4.406 -4.190 1.00 94.44 105 MET A N 1
ATOM 806 C CA . MET A 1 105 ? -4.111 5.795 -3.919 1.00 94.44 105 MET A CA 1
ATOM 807 C C . MET A 1 105 ? -5.590 5.873 -3.533 1.00 94.44 105 MET A C 1
ATOM 809 O O . MET A 1 105 ? -5.908 6.486 -2.513 1.00 94.44 105 MET A O 1
ATOM 813 N N . ASP A 1 106 ? -6.461 5.178 -4.266 1.00 96.44 106 ASP A N 1
ATOM 814 C CA . ASP A 1 106 ? -7.900 5.127 -3.988 1.00 96.44 106 ASP A CA 1
ATOM 815 C C . ASP A 1 106 ? -8.200 4.570 -2.589 1.00 96.44 106 ASP A C 1
ATOM 817 O O . ASP A 1 106 ? -9.003 5.154 -1.863 1.00 96.44 106 ASP A O 1
ATOM 821 N N . ASP A 1 107 ? -7.515 3.502 -2.160 1.00 97.62 107 ASP A N 1
ATOM 822 C CA . ASP A 1 107 ? -7.664 2.955 -0.803 1.00 97.62 107 ASP A CA 1
ATOM 823 C C . ASP A 1 107 ? -7.328 3.998 0.272 1.00 97.62 107 ASP A C 1
ATOM 825 O O . ASP A 1 107 ? -8.039 4.133 1.271 1.00 97.62 107 ASP A O 1
ATOM 829 N N . SER A 1 108 ? -6.247 4.761 0.068 1.00 95.56 108 SER A N 1
ATOM 830 C CA . SER A 1 108 ? -5.827 5.792 1.020 1.00 95.56 108 SER A CA 1
ATOM 831 C C . SER A 1 108 ? -6.819 6.956 1.091 1.00 95.56 108 SER A C 1
ATOM 833 O O . SER A 1 108 ? -7.144 7.418 2.184 1.00 95.56 108 SER A O 1
ATOM 835 N N . VAL A 1 109 ? -7.357 7.384 -0.056 1.00 94.44 109 VAL A N 1
ATOM 836 C CA . VAL A 1 109 ? -8.374 8.441 -0.135 1.00 94.44 109 VAL A CA 1
ATOM 837 C C . VAL A 1 109 ? -9.686 7.974 0.489 1.00 94.44 109 VAL A C 1
ATOM 839 O O . VAL A 1 109 ? -10.272 8.708 1.279 1.00 94.44 109 VAL A O 1
ATOM 842 N N . THR A 1 110 ? -10.104 6.737 0.214 1.00 95.75 110 THR A N 1
ATOM 843 C CA . THR A 1 110 ? -11.333 6.145 0.766 1.00 95.75 110 THR A CA 1
ATOM 844 C C . THR A 1 110 ? -11.274 6.066 2.291 1.00 95.75 110 THR A C 1
ATOM 846 O O . THR A 1 110 ? -12.242 6.419 2.965 1.00 95.75 110 THR A O 1
ATOM 849 N N . CYS A 1 111 ? -10.123 5.677 2.851 1.00 97.25 111 CYS A N 1
ATOM 850 C CA . CYS A 1 111 ? -9.912 5.700 4.298 1.00 97.25 111 CYS A CA 1
ATOM 851 C C . CYS A 1 111 ? -10.108 7.116 4.873 1.00 97.25 111 CYS A C 1
ATOM 853 O O . CYS A 1 111 ? -10.857 7.298 5.833 1.00 97.25 111 CYS A O 1
ATOM 855 N N . GLU A 1 112 ? -9.486 8.132 4.267 1.00 94.75 112 GLU A N 1
ATOM 856 C CA . GLU A 1 112 ? -9.622 9.528 4.704 1.00 94.75 112 GLU A CA 1
ATOM 857 C C . GLU A 1 112 ? -11.053 10.068 4.552 1.00 94.75 112 GLU A C 1
ATOM 859 O O . GLU A 1 112 ? -11.524 10.838 5.396 1.00 94.75 112 GLU A O 1
ATOM 864 N N . ASP A 1 113 ? -11.763 9.674 3.497 1.00 93.56 113 ASP A N 1
ATOM 865 C CA . ASP A 1 113 ? -13.138 10.101 3.238 1.00 93.56 113 ASP A CA 1
ATOM 866 C C . ASP A 1 113 ? -14.122 9.549 4.274 1.00 93.56 113 ASP A C 1
ATOM 868 O O . ASP A 1 113 ? -14.980 10.306 4.739 1.00 93.56 113 ASP A O 1
ATOM 872 N N . GLY A 1 114 ? -13.923 8.318 4.759 1.00 92.75 114 GLY A N 1
ATOM 873 C CA . GLY A 1 114 ? -14.729 7.746 5.843 1.00 92.75 114 GLY A CA 1
ATOM 874 C C . GLY A 1 114 ? -14.740 8.612 7.113 1.00 92.75 114 GLY A C 1
ATOM 875 O O . GLY A 1 114 ? -15.764 8.749 7.783 1.00 92.75 114 GLY A O 1
ATOM 876 N N . PHE A 1 115 ? -13.639 9.306 7.427 1.00 92.56 115 PHE A N 1
ATOM 877 C CA . PHE A 1 115 ? -13.599 10.238 8.563 1.00 92.56 115 PHE A CA 1
ATOM 878 C C . PHE A 1 115 ? -14.329 11.564 8.303 1.00 92.56 115 PHE A C 1
ATOM 880 O O . PHE A 1 115 ? -14.733 12.246 9.255 1.00 92.56 115 PHE A O 1
ATOM 887 N N . LYS A 1 116 ? -14.495 11.966 7.038 1.00 90.62 116 LYS A N 1
ATOM 888 C CA . LYS A 1 116 ? -15.152 13.227 6.660 1.00 90.62 116 LYS A CA 1
ATOM 889 C C . LYS A 1 116 ? -16.673 13.126 6.757 1.00 90.62 116 LYS A C 1
ATOM 891 O O . LYS A 1 116 ? -17.310 14.144 7.027 1.00 90.62 116 LYS A O 1
ATOM 896 N N . GLU A 1 117 ? -17.246 11.929 6.651 1.00 81.88 117 GLU A N 1
ATOM 897 C CA . GLU A 1 117 ? -18.696 11.701 6.739 1.00 81.88 117 GLU A CA 1
ATOM 898 C C . GLU A 1 117 ? -19.306 12.165 8.072 1.00 81.88 117 GLU A C 1
ATOM 900 O O . GLU A 1 117 ? -20.431 12.671 8.095 1.00 81.88 117 GLU A O 1
ATOM 905 N N . LYS A 1 118 ? -18.543 12.138 9.180 1.00 71.31 118 LYS A N 1
ATOM 906 C CA . LYS A 1 118 ? -18.994 12.697 10.474 1.00 71.31 118 LYS A CA 1
ATOM 907 C C . LYS A 1 118 ? -19.421 14.159 10.361 1.00 71.31 118 LYS A C 1
ATOM 909 O O . LYS A 1 118 ? -20.324 14.597 11.070 1.00 71.31 118 LYS A O 1
ATOM 914 N N . LYS A 1 119 ? -18.741 14.929 9.505 1.00 59.00 119 LYS A N 1
ATOM 915 C CA . LYS A 1 119 ? -19.015 16.359 9.320 1.00 59.00 119 LYS A CA 1
ATOM 916 C C . LYS A 1 119 ? -20.341 16.585 8.595 1.00 59.00 119 LYS A C 1
ATOM 918 O O . LYS A 1 119 ? -20.998 17.572 8.894 1.00 59.00 119 LYS A O 1
ATOM 923 N N . VAL A 1 120 ? -20.735 15.663 7.714 1.00 55.97 120 VAL A N 1
ATOM 924 C CA . VAL A 1 120 ? -21.967 15.738 6.910 1.00 55.97 120 VAL A CA 1
ATOM 925 C C . VAL A 1 120 ? -23.196 15.378 7.749 1.00 55.97 120 VAL A C 1
ATOM 927 O O . VAL A 1 120 ? -24.200 16.085 7.728 1.00 55.97 120 VAL A O 1
ATOM 930 N N . VAL A 1 121 ? -23.103 14.339 8.587 1.00 50.72 121 VAL A N 1
ATOM 931 C CA . VAL A 1 121 ? -24.209 13.953 9.488 1.00 50.72 121 VAL A CA 1
ATOM 932 C C . VAL A 1 121 ? -24.477 15.027 10.554 1.00 50.72 121 VAL A C 1
ATOM 934 O O . VAL A 1 121 ? -25.607 15.187 11.009 1.00 50.72 121 VAL A O 1
ATOM 937 N N . ALA A 1 122 ? -23.461 15.810 10.927 1.00 52.06 122 ALA A N 1
ATOM 938 C CA . ALA A 1 122 ? -23.625 16.941 11.838 1.00 52.06 122 ALA A CA 1
ATOM 939 C C . ALA A 1 122 ? -24.289 18.174 11.188 1.00 52.06 122 ALA A C 1
ATOM 941 O O . ALA A 1 122 ? -24.787 19.029 11.922 1.00 52.06 122 ALA A O 1
ATOM 942 N N . SER A 1 123 ? -24.297 18.289 9.852 1.00 46.03 123 SER A N 1
ATOM 943 C CA . SER A 1 123 ? -24.805 19.472 9.141 1.00 46.03 123 SER A CA 1
ATOM 944 C C . SER A 1 123 ? -26.175 19.301 8.477 1.00 46.03 123 SER A C 1
ATOM 946 O O . SER A 1 123 ? -26.842 20.316 8.304 1.00 46.03 123 SER A O 1
ATOM 948 N N . ASP A 1 124 ? -26.639 18.078 8.178 1.00 45.31 124 ASP A N 1
ATOM 949 C CA . ASP A 1 124 ? -27.832 17.865 7.324 1.00 45.31 124 ASP A CA 1
ATOM 950 C C . ASP A 1 124 ? -28.947 16.962 7.908 1.00 45.31 124 ASP A C 1
ATOM 952 O O . ASP A 1 124 ? -29.638 16.248 7.182 1.00 45.31 124 ASP A O 1
ATOM 956 N N . GLY A 1 125 ? -29.195 17.003 9.221 1.00 44.34 125 GLY A N 1
ATOM 957 C CA . GLY A 1 125 ? -30.326 16.291 9.843 1.00 44.34 125 GLY A CA 1
ATOM 958 C C . GLY A 1 125 ? -31.514 17.199 10.218 1.00 44.34 125 GLY A C 1
ATOM 959 O O . GLY A 1 125 ? -31.308 18.159 10.965 1.00 44.34 125 GLY A O 1
ATOM 960 N N . PRO A 1 126 ? -32.773 16.897 9.820 1.00 44.38 126 PRO A N 1
ATOM 961 C CA . PRO A 1 126 ? -33.966 17.605 10.306 1.00 44.38 126 PRO A CA 1
ATOM 962 C C . PRO A 1 126 ? -34.325 17.302 11.778 1.00 44.38 126 PRO A C 1
ATOM 964 O O . PRO A 1 126 ? -35.247 17.909 12.322 1.00 44.38 126 PRO A O 1
ATOM 967 N N . ASP A 1 127 ? -33.585 16.432 12.468 1.00 45.62 127 ASP A N 1
ATOM 968 C CA . ASP A 1 127 ? -33.848 16.062 13.862 1.00 45.62 127 ASP A CA 1
ATOM 969 C C . ASP A 1 127 ? -33.186 17.007 14.872 1.00 45.62 127 ASP A C 1
ATOM 971 O O . ASP A 1 127 ? -32.270 16.668 15.620 1.00 45.62 127 ASP A O 1
ATOM 975 N N . LYS A 1 128 ? -33.749 18.214 14.970 1.00 49.88 128 LYS A N 1
ATOM 976 C CA . LYS A 1 128 ? -33.564 19.102 16.129 1.00 49.88 128 LYS A CA 1
ATOM 977 C C . LYS A 1 128 ? -34.384 18.682 17.361 1.00 49.88 128 LYS A C 1
ATOM 979 O O . LYS A 1 128 ? -34.422 19.445 18.322 1.00 49.88 128 LYS A O 1
ATOM 984 N N . TYR A 1 129 ? -35.041 17.515 17.375 1.00 40.53 129 TYR A N 1
ATOM 985 C CA . TYR A 1 129 ? -36.046 17.217 18.410 1.00 40.53 129 TYR A CA 1
ATOM 986 C C . TYR A 1 129 ? -35.962 15.878 19.158 1.00 40.53 129 TYR A C 1
ATOM 988 O O . TYR A 1 129 ? -36.737 15.711 20.100 1.00 40.53 129 TYR A O 1
ATOM 996 N N . LEU A 1 130 ? -35.043 14.948 18.854 1.00 44.28 130 LEU A N 1
ATOM 997 C CA . LEU A 1 130 ? -35.160 13.597 19.432 1.00 44.28 130 LEU A CA 1
ATOM 998 C C . LEU A 1 130 ? -33.869 12.903 19.902 1.00 44.28 130 LEU A C 1
ATOM 1000 O O . LEU A 1 130 ? -33.733 11.709 19.696 1.00 44.28 130 LEU A O 1
ATOM 1004 N N . VAL A 1 131 ? -32.956 13.575 20.618 1.00 45.28 131 VAL A N 1
ATOM 1005 C CA . VAL A 1 131 ? -32.060 12.852 21.569 1.00 45.28 131 VAL A CA 1
ATOM 1006 C C . VAL A 1 131 ? -31.761 13.630 22.869 1.00 45.28 131 VAL A C 1
ATOM 1008 O O . VAL A 1 131 ? -30.925 13.218 23.664 1.00 45.28 131 VAL A O 1
ATOM 1011 N N . ILE A 1 132 ? -32.471 14.727 23.176 1.00 44.31 132 ILE A N 1
ATOM 1012 C CA . ILE A 1 132 ? -32.330 15.430 24.481 1.00 44.31 132 ILE A CA 1
ATOM 1013 C C . ILE A 1 132 ? -33.371 14.940 25.512 1.00 44.31 132 ILE A C 1
ATOM 1015 O O . ILE A 1 132 ? -33.618 15.566 26.540 1.00 44.31 132 ILE A O 1
ATOM 1019 N N . THR A 1 133 ? -34.005 13.790 25.279 1.00 46.09 133 THR A N 1
ATOM 1020 C CA . THR A 1 133 ? -35.016 13.232 26.189 1.00 46.09 133 THR A CA 1
ATOM 1021 C C . THR A 1 133 ? -34.841 11.730 26.375 1.00 46.09 133 THR A C 1
ATOM 1023 O O . THR A 1 133 ? -35.657 10.941 25.916 1.00 46.09 133 THR A O 1
ATOM 1026 N N . LYS A 1 134 ? -33.781 11.331 27.092 1.00 41.97 134 LYS A N 1
ATOM 1027 C CA . LYS A 1 134 ? -33.824 10.355 28.208 1.00 41.97 134 LYS A CA 1
ATOM 1028 C C . LYS A 1 134 ? -32.414 9.930 28.630 1.00 41.97 134 LYS A C 1
ATOM 1030 O O . LYS A 1 134 ? -31.961 8.845 28.307 1.00 41.97 134 LYS A O 1
ATOM 1035 N N . SER A 1 135 ? -31.792 10.786 29.431 1.00 35.88 135 SER A N 1
ATOM 1036 C CA . SER A 1 135 ? -31.010 10.370 30.601 1.00 35.88 135 SER A CA 1
ATOM 1037 C C . SER A 1 135 ? -31.200 11.467 31.643 1.00 35.88 135 SER A C 1
ATOM 1039 O O . SER A 1 135 ? -30.451 12.437 31.696 1.00 35.88 135 SER A O 1
ATOM 1041 N N . ARG A 1 136 ? -32.317 11.378 32.373 1.00 52.94 136 ARG A N 1
ATOM 1042 C CA . ARG A 1 136 ? -32.646 12.232 33.517 1.00 52.94 136 ARG A CA 1
ATOM 1043 C C . ARG A 1 136 ? -32.530 11.363 34.768 1.00 52.94 136 ARG A C 1
ATOM 1045 O O . ARG A 1 136 ? -33.075 10.260 34.743 1.00 52.94 136 ARG A O 1
ATOM 1052 N N . LEU A 1 137 ? -31.966 11.974 35.812 1.00 41.84 137 LEU A N 1
ATOM 1053 C CA . LEU A 1 137 ? -31.815 11.525 37.206 1.00 41.84 137 LEU A CA 1
ATOM 1054 C C . LEU A 1 137 ? -30.558 10.698 37.487 1.00 41.84 137 LEU A C 1
ATOM 1056 O O . LEU A 1 137 ? -30.428 9.586 36.940 1.00 41.84 137 LEU A O 1
#

Radius of gyration: 20.25 Å; chains: 1; bounding box: 59×33×57 Å

InterPro domains:
  IPR006501 Pectinesterase inhibitor domain [PF04043] (8-121)
  IPR006501 Pectinesterase inhibitor domain [SM00856] (1-132)
  IPR006501 Pectinesterase inhibitor domain [TIGR01614] (9-120)
  IPR034088 Pla a 1-like [cd15795] (3-124)
  IPR035513 Invertase/pectin methylesterase inhibitor domain superfamily [G3DSA:1.20.140.40] (5-134)
  IPR035513 Invertase/pectin methylesterase inhibitor domain superfamily [SSF101148] (8-122)

Organism: NCBI:txid461633

Foldseek 3Di:
DPDPDPPDDPVVLCVQQVPPQNPPDPPDPLSSQLSVLVSLLVVLVVVLVVLVVVLPDPDDPPLVNVLSVLLNVLSVLLNVLSVQLNVCSVVVVVVSNVVSVVSSVVSVVVSVVSVVVVVVVVPDDPPPDPDPPDDDD